Protein AF-A0A317D7R2-F1 (afdb_monomer_lite)

Structure (mmCIF, N/CA/C/O backbone):
data_AF-A0A317D7R2-F1
#
_entry.id   AF-A0A317D7R2-F1
#
loop_
_atom_site.group_PDB
_atom_site.id
_atom_site.type_symbol
_atom_site.label_atom_id
_atom_site.label_alt_id
_atom_site.label_comp_id
_atom_site.label_asym_id
_atom_site.label_entity_id
_atom_site.label_seq_id
_atom_site.pdbx_PDB_ins_code
_atom_site.Cartn_x
_atom_site.Cartn_y
_atom_site.Cartn_z
_atom_site.occupancy
_atom_site.B_iso_or_equiv
_atom_site.auth_seq_id
_atom_site.auth_comp_id
_atom_site.auth_asym_id
_atom_site.auth_atom_id
_atom_site.pdbx_PDB_model_num
ATOM 1 N N . MET A 1 1 ? -16.127 14.129 26.445 1.00 57.03 1 MET A N 1
ATOM 2 C CA . MET A 1 1 ? -15.535 13.768 25.136 1.00 57.03 1 MET A CA 1
ATOM 3 C C . MET A 1 1 ? -16.613 13.182 24.220 1.00 57.03 1 MET A C 1
ATOM 5 O O . MET A 1 1 ? -16.428 12.117 23.657 1.00 57.03 1 MET A O 1
ATOM 9 N N . GLU A 1 2 ? -17.755 13.859 24.075 1.00 57.62 2 GLU A N 1
ATOM 10 C CA . GLU A 1 2 ? -18.954 13.260 23.448 1.00 57.62 2 GLU A CA 1
ATOM 11 C C . GLU A 1 2 ? -19.399 14.009 22.177 1.00 57.62 2 GLU A C 1
ATOM 13 O O . GLU A 1 2 ? -20.235 13.524 21.426 1.00 57.62 2 GLU A O 1
ATOM 18 N N . VAL A 1 3 ? -18.780 15.160 21.880 1.00 61.59 3 VAL A N 1
ATOM 19 C CA . VAL A 1 3 ? -19.129 16.029 20.734 1.00 61.59 3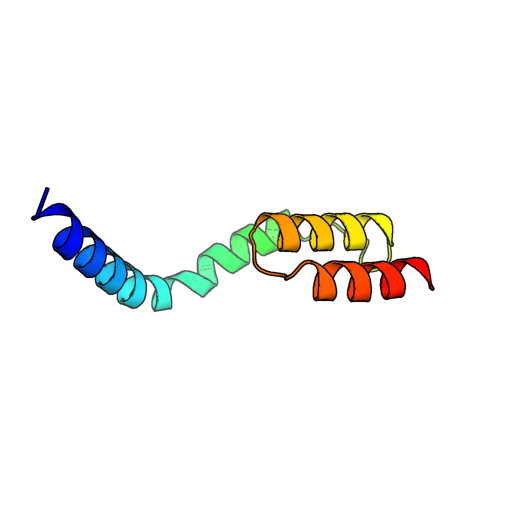 VAL A CA 1
ATOM 20 C C . VAL A 1 3 ? -18.148 15.883 19.559 1.00 61.59 3 VAL A C 1
ATOM 22 O O . VAL A 1 3 ? -18.446 16.292 18.444 1.00 61.59 3 VAL A O 1
ATOM 25 N N . ILE A 1 4 ? -16.987 15.251 19.766 1.00 63.62 4 ILE A N 1
ATOM 26 C CA . ILE A 1 4 ? -15.965 15.085 18.713 1.00 63.62 4 ILE A CA 1
ATOM 27 C C . ILE A 1 4 ? -16.448 14.093 17.642 1.00 63.62 4 ILE A C 1
ATOM 29 O O . ILE A 1 4 ? -16.273 14.328 16.450 1.00 63.62 4 ILE A O 1
ATOM 33 N N . ILE A 1 5 ? -17.118 13.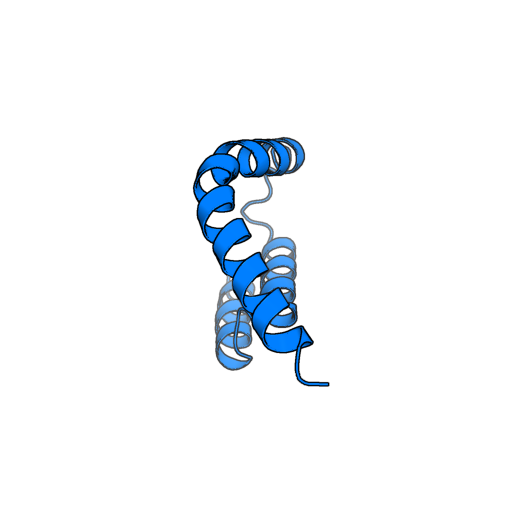018 18.061 1.00 69.56 5 ILE A N 1
ATOM 34 C CA . ILE A 1 5 ? -17.583 11.937 17.183 1.00 69.56 5 ILE A CA 1
ATOM 35 C C . ILE A 1 5 ? -18.555 12.436 16.090 1.00 69.56 5 ILE A C 1
ATOM 37 O O . ILE A 1 5 ? -18.296 12.154 14.919 1.00 69.56 5 ILE A O 1
ATOM 41 N N . PRO A 1 6 ? -19.619 13.216 16.386 1.00 76.19 6 PRO A N 1
ATOM 42 C CA . PRO A 1 6 ? -20.527 13.693 15.339 1.00 76.19 6 PRO A CA 1
ATOM 43 C C . PRO A 1 6 ? -19.869 14.685 14.370 1.00 76.19 6 PRO A C 1
ATOM 45 O O . PRO A 1 6 ? -20.189 14.676 13.184 1.00 76.19 6 PRO A O 1
ATOM 48 N N . VAL A 1 7 ? -18.917 15.503 14.833 1.00 81.12 7 VAL A N 1
ATOM 49 C CA . VAL A 1 7 ? -18.220 16.478 13.977 1.00 81.12 7 VAL A CA 1
ATOM 50 C C . VAL A 1 7 ? -17.361 15.774 12.925 1.00 81.12 7 VAL A C 1
ATOM 52 O O . VAL A 1 7 ? -17.397 16.150 11.756 1.00 81.12 7 VAL A O 1
ATOM 55 N N . ILE A 1 8 ? -16.645 14.712 13.307 1.00 80.50 8 ILE A N 1
ATOM 56 C CA . ILE A 1 8 ? -15.823 13.925 12.374 1.00 80.50 8 ILE A CA 1
ATOM 57 C C . ILE A 1 8 ? -16.692 13.239 11.310 1.00 80.50 8 ILE A C 1
ATOM 59 O O . ILE A 1 8 ? -16.332 13.240 10.135 1.00 80.50 8 ILE A O 1
ATOM 63 N N . ILE A 1 9 ? -17.861 12.712 11.693 1.00 83.88 9 ILE A N 1
ATOM 64 C CA . ILE A 1 9 ? -18.798 12.067 10.758 1.00 83.88 9 ILE A CA 1
ATOM 65 C C . ILE A 1 9 ? -19.337 13.078 9.737 1.00 83.88 9 ILE A C 1
ATOM 67 O O . ILE A 1 9 ? -19.360 12.795 8.540 1.00 83.88 9 ILE A O 1
ATOM 71 N N . VAL A 1 10 ? -19.728 14.275 10.186 1.00 85.12 10 VAL A N 1
ATOM 72 C CA . VAL A 1 10 ? -20.222 15.337 9.295 1.00 85.12 10 VAL A CA 1
ATOM 73 C C . VAL A 1 10 ? -19.128 15.790 8.326 1.00 85.12 10 VAL A C 1
ATOM 75 O O . VAL A 1 10 ? -19.389 15.914 7.130 1.00 85.12 10 VAL A O 1
ATOM 78 N N . LEU A 1 11 ? -17.896 15.970 8.810 1.00 80.12 11 LEU A N 1
ATOM 79 C CA . LEU A 1 11 ? -16.759 16.321 7.958 1.00 80.12 11 LEU A CA 1
ATOM 80 C C . LEU A 1 11 ? -16.468 15.234 6.916 1.00 80.12 11 LEU A C 1
ATOM 82 O O . LEU A 1 11 ? -16.269 15.562 5.751 1.00 80.12 11 LEU A O 1
ATOM 86 N N . ALA A 1 12 ? -16.533 13.953 7.290 1.00 79.38 12 ALA A N 1
ATOM 87 C CA . ALA A 1 12 ? -16.335 12.844 6.358 1.00 79.38 12 ALA A CA 1
ATOM 88 C C . ALA A 1 12 ? -17.393 12.817 5.239 1.00 79.38 12 ALA A C 1
ATOM 90 O O . ALA A 1 12 ? -17.050 12.602 4.079 1.00 79.38 12 ALA A O 1
ATOM 91 N N . ILE A 1 13 ? -18.664 13.087 5.557 1.00 83.25 13 ILE A N 1
ATOM 92 C CA . ILE A 1 13 ? -19.753 13.126 4.565 1.00 83.25 13 ILE A CA 1
ATOM 93 C C . ILE A 1 13 ? -19.574 14.306 3.604 1.00 83.25 13 ILE A C 1
ATOM 95 O O . ILE A 1 13 ? -19.707 14.140 2.391 1.00 83.25 13 ILE A O 1
ATOM 99 N N . VAL A 1 14 ? -19.228 15.487 4.125 1.00 79.88 14 VAL A N 1
ATOM 100 C CA . VAL A 1 14 ? -18.953 16.672 3.299 1.00 79.88 14 VAL A CA 1
ATOM 101 C C . VAL A 1 14 ? -17.756 16.416 2.383 1.00 79.88 14 VAL A C 1
ATOM 103 O O . VAL A 1 14 ? -17.850 16.661 1.182 1.00 79.88 14 VAL A O 1
ATOM 106 N N . SER A 1 15 ? -16.668 15.845 2.907 1.00 71.94 15 SER A N 1
ATOM 107 C CA . SER A 1 15 ? -15.501 15.450 2.113 1.00 71.94 15 SER A CA 1
ATOM 108 C C . SER A 1 15 ? -15.821 14.372 1.078 1.00 71.94 15 SER A C 1
ATOM 110 O O . SER A 1 15 ? -15.261 14.408 -0.010 1.00 71.94 15 SER A O 1
ATOM 112 N N . PHE A 1 16 ? -16.736 13.444 1.360 1.00 74.75 16 PHE A N 1
ATOM 113 C CA . PHE A 1 16 ? -17.136 12.399 0.415 1.00 74.75 16 PHE A CA 1
ATOM 114 C C . PHE A 1 16 ? -17.974 12.948 -0.749 1.00 74.75 16 PHE A C 1
ATOM 116 O O . PHE A 1 16 ? -17.787 12.553 -1.901 1.00 74.75 16 PHE A O 1
ATOM 123 N N . ILE A 1 17 ? -18.878 13.891 -0.465 1.00 69.94 17 ILE A N 1
ATOM 124 C CA . ILE A 1 17 ? -19.709 14.544 -1.486 1.00 69.94 17 ILE A CA 1
ATOM 125 C C . ILE A 1 17 ? -18.866 15.514 -2.326 1.00 69.94 17 ILE A C 1
ATOM 127 O O . ILE A 1 17 ? -19.003 15.545 -3.547 1.00 69.94 17 ILE A O 1
ATOM 131 N N . TRP A 1 18 ? -17.963 16.269 -1.693 1.00 56.81 18 TRP A N 1
ATOM 132 C CA . TRP A 1 18 ? -17.092 17.229 -2.379 1.00 56.81 18 TRP A CA 1
ATOM 133 C C . TRP A 1 18 ? -15.920 16.555 -3.112 1.00 56.81 18 TRP A C 1
ATOM 135 O O . TRP A 1 18 ? -15.517 16.998 -4.187 1.00 56.81 18 TRP A O 1
ATOM 145 N N . GLY A 1 19 ? -15.398 15.453 -2.564 1.00 54.94 19 GLY A N 1
ATOM 146 C CA . GLY A 1 19 ? -14.276 14.693 -3.120 1.00 54.94 19 GLY A CA 1
ATOM 147 C C . GLY A 1 19 ? -14.579 14.112 -4.498 1.00 54.94 19 GLY A C 1
ATOM 148 O O . GLY A 1 19 ? -13.739 14.190 -5.391 1.00 54.94 19 GLY A O 1
ATOM 149 N N . ARG A 1 20 ? -15.827 13.681 -4.731 1.00 55.00 20 ARG A N 1
ATOM 150 C CA . ARG A 1 20 ? -16.243 13.063 -5.999 1.00 55.00 20 ARG A CA 1
ATOM 151 C C . ARG A 1 20 ? -16.091 13.955 -7.239 1.00 55.00 20 ARG A C 1
ATOM 153 O O . ARG A 1 20 ? -16.074 13.430 -8.348 1.00 55.00 20 ARG A O 1
ATOM 160 N N . ALA A 1 21 ? -16.003 15.278 -7.080 1.00 52.34 21 ALA A N 1
ATOM 161 C CA . ALA A 1 21 ? -15.820 16.219 -8.190 1.00 52.34 21 ALA A CA 1
ATOM 162 C C . ALA A 1 21 ? -14.355 16.650 -8.405 1.00 52.34 21 ALA A C 1
ATOM 164 O O . ALA A 1 21 ? -14.046 17.255 -9.430 1.00 52.34 21 ALA A O 1
ATOM 165 N N . HIS A 1 22 ? -13.448 16.357 -7.467 1.00 51.56 22 HIS A N 1
ATOM 166 C CA . HIS A 1 22 ? -12.071 16.868 -7.478 1.00 51.56 22 HIS A CA 1
ATOM 167 C C . HIS A 1 22 ? -11.006 15.793 -7.765 1.00 51.56 22 HIS A C 1
ATOM 169 O O . HIS A 1 22 ? -9.833 16.120 -7.964 1.00 51.56 22 HIS A O 1
ATOM 175 N N . ASP A 1 23 ? -11.405 14.520 -7.849 1.00 51.44 23 ASP A N 1
ATOM 176 C CA . ASP A 1 23 ? -10.492 13.393 -8.083 1.00 51.44 23 ASP A CA 1
ATOM 177 C C . ASP A 1 23 ? -9.776 13.460 -9.445 1.00 51.44 23 ASP A C 1
ATOM 179 O O . ASP A 1 23 ? -8.628 13.035 -9.568 1.00 51.44 23 ASP A O 1
ATOM 183 N N . SER A 1 24 ? -10.378 14.065 -10.477 1.00 50.69 24 SER A N 1
ATOM 184 C CA . SER A 1 24 ? -9.748 14.133 -11.805 1.00 50.69 24 SER A 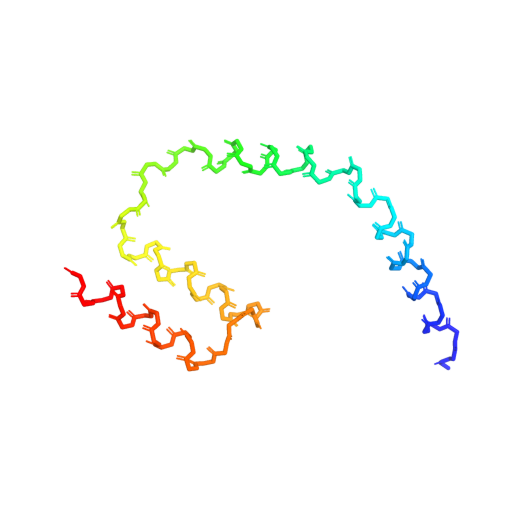CA 1
ATOM 185 C C . SER A 1 24 ? -8.652 15.199 -11.935 1.00 50.69 24 SER A C 1
ATOM 187 O O . SER A 1 24 ? -7.825 15.111 -12.844 1.00 50.69 24 SER A O 1
ATOM 189 N N . TRP A 1 25 ? -8.631 16.217 -11.066 1.00 54.06 25 TRP A N 1
ATOM 190 C CA . TRP A 1 25 ? -7.655 17.311 -11.162 1.00 54.06 25 TRP A CA 1
ATOM 191 C C . TRP A 1 25 ? -6.399 17.048 -10.325 1.00 54.06 25 TRP A C 1
ATOM 193 O O . TRP A 1 25 ? -5.289 17.286 -10.802 1.00 54.06 25 TRP A O 1
ATOM 203 N N . PHE A 1 26 ? -6.546 16.458 -9.133 1.00 55.25 26 PHE A N 1
ATOM 204 C CA . PHE A 1 26 ? -5.394 16.066 -8.312 1.00 55.25 26 PHE A CA 1
ATOM 205 C C . PHE A 1 26 ? -4.668 14.832 -8.863 1.00 55.25 26 PHE A C 1
ATOM 207 O O . PHE A 1 26 ? -3.438 14.815 -8.891 1.00 55.25 26 PHE A O 1
ATOM 214 N N . ALA A 1 27 ? -5.400 13.846 -9.398 1.00 56.28 27 ALA A N 1
ATOM 215 C CA . ALA A 1 27 ? -4.787 12.670 -10.020 1.00 56.28 27 ALA A CA 1
ATOM 216 C C . ALA A 1 27 ? -3.933 13.030 -11.249 1.00 56.28 27 ALA A C 1
ATOM 218 O O . ALA A 1 27 ? -2.873 12.440 -11.452 1.00 56.28 27 ALA A O 1
ATOM 219 N N . ARG A 1 28 ? -4.332 14.041 -12.039 1.00 54.00 28 ARG A N 1
ATOM 220 C CA . ARG A 1 28 ? -3.516 14.531 -13.167 1.00 54.00 28 ARG A CA 1
ATOM 221 C C . ARG A 1 28 ? -2.230 15.210 -12.711 1.00 54.00 28 ARG A C 1
ATOM 223 O O . ARG A 1 28 ? -1.208 15.022 -13.356 1.00 54.00 28 ARG A O 1
ATOM 230 N N . LYS A 1 29 ? -2.258 15.961 -11.606 1.00 54.25 29 LYS A N 1
ATOM 231 C CA . LYS A 1 29 ? -1.069 16.676 -11.123 1.00 54.25 29 LYS A CA 1
ATOM 232 C C . LYS A 1 29 ? -0.048 15.740 -10.468 1.00 54.25 29 LYS A C 1
ATOM 234 O O . LYS A 1 29 ? 1.144 15.917 -10.674 1.00 54.25 29 LYS A O 1
ATOM 239 N N . ILE A 1 30 ? -0.508 14.699 -9.768 1.00 56.94 30 ILE A N 1
ATOM 240 C CA . ILE A 1 30 ? 0.383 13.645 -9.250 1.00 56.94 30 ILE A CA 1
ATOM 241 C C . ILE A 1 30 ? 0.888 12.741 -10.388 1.00 56.94 30 ILE A C 1
ATOM 243 O O . ILE A 1 30 ? 2.050 12.344 -10.391 1.00 56.94 30 ILE A O 1
ATOM 247 N N . GLY A 1 31 ? 0.055 12.458 -11.395 1.00 51.19 31 GLY A N 1
ATOM 248 C CA . GLY A 1 31 ? 0.450 11.659 -12.558 1.00 51.19 31 GLY A CA 1
ATOM 249 C C . GLY A 1 31 ? 1.488 12.326 -13.470 1.00 51.19 31 GLY A C 1
ATOM 250 O O . GLY A 1 31 ? 2.261 11.620 -14.109 1.00 51.19 31 GLY A O 1
ATOM 251 N N . GLU A 1 32 ? 1.535 13.660 -13.525 1.00 51.00 32 GLU A N 1
ATOM 252 C CA . GLU A 1 32 ? 2.479 14.401 -14.375 1.00 51.00 32 GLU A CA 1
ATOM 253 C C . GLU A 1 32 ? 3.878 14.509 -13.743 1.00 51.00 32 GLU A C 1
ATOM 255 O O . GLU A 1 32 ? 4.873 14.327 -14.441 1.00 51.00 32 GLU A O 1
ATOM 260 N N . GLU A 1 33 ? 3.981 14.668 -12.417 1.00 52.25 33 GLU A N 1
ATOM 261 C CA . GLU A 1 33 ? 5.281 14.641 -11.720 1.00 52.25 33 GLU A CA 1
ATOM 262 C C . GLU A 1 33 ? 5.856 13.216 -11.586 1.00 52.25 33 GLU A C 1
ATOM 264 O O . GLU A 1 33 ? 7.070 13.033 -11.535 1.00 52.25 33 GLU A O 1
ATOM 269 N N . VAL A 1 34 ? 4.999 12.188 -11.642 1.00 54.00 34 VAL A N 1
ATOM 270 C CA . VAL A 1 34 ? 5.385 10.762 -11.724 1.00 54.00 34 VAL A CA 1
ATOM 271 C C . VAL A 1 34 ? 5.443 10.271 -13.190 1.00 54.00 34 VAL A C 1
ATOM 273 O O . VAL A 1 34 ? 5.648 9.093 -13.470 1.00 54.00 34 VAL A O 1
ATOM 276 N N . GLY A 1 35 ? 5.308 11.167 -14.174 1.00 43.06 35 GLY A N 1
ATOM 277 C CA . GLY A 1 35 ? 5.302 10.844 -15.608 1.00 43.06 35 GLY A CA 1
ATOM 278 C C . GLY A 1 35 ? 6.686 10.641 -16.243 1.00 43.06 35 GLY A C 1
ATOM 279 O O . GLY A 1 35 ? 6.780 10.440 -17.453 1.00 43.06 35 GLY A O 1
ATOM 280 N N . GLY A 1 36 ? 7.768 10.707 -15.461 1.00 42.66 36 GLY A N 1
ATOM 281 C CA . GLY A 1 36 ? 9.145 10.625 -15.964 1.00 42.66 36 GLY A CA 1
ATOM 282 C C . GLY A 1 36 ? 9.778 9.230 -15.976 1.00 42.66 36 GLY A C 1
ATOM 283 O O . GLY A 1 36 ? 10.829 9.049 -16.590 1.00 42.66 36 GLY A O 1
ATOM 284 N N . GLN A 1 37 ? 9.188 8.229 -15.320 1.00 47.84 37 GLN A N 1
ATOM 285 C CA . GLN A 1 37 ? 9.932 7.010 -14.994 1.00 47.84 37 GLN A CA 1
ATOM 286 C C . GLN A 1 37 ? 9.486 5.810 -15.831 1.00 47.84 37 GLN A C 1
ATOM 288 O O . GLN A 1 37 ? 8.626 5.016 -15.454 1.00 47.84 37 GLN A O 1
ATOM 293 N N . ARG A 1 38 ? 10.151 5.660 -16.979 1.00 50.47 38 ARG A N 1
ATOM 294 C CA . ARG A 1 38 ? 10.221 4.435 -17.795 1.00 50.47 38 ARG A CA 1
ATOM 295 C C . ARG A 1 38 ? 10.924 3.267 -17.056 1.00 50.47 38 ARG A C 1
ATOM 297 O O . ARG A 1 38 ? 11.798 2.637 -17.631 1.00 50.47 38 ARG A O 1
ATOM 304 N N . SER A 1 39 ? 10.557 2.966 -15.808 1.00 51.72 39 SER A N 1
ATOM 305 C CA . SER A 1 39 ? 11.034 1.787 -15.050 1.00 51.72 39 SER A CA 1
ATOM 306 C C . SER A 1 39 ? 9.837 0.977 -14.561 1.00 51.72 39 SER A C 1
ATOM 308 O O . SER A 1 39 ? 9.624 0.791 -13.366 1.00 51.72 39 SER A O 1
ATOM 310 N N . HIS A 1 40 ? 9.006 0.523 -15.499 1.00 54.75 40 HIS A N 1
ATOM 311 C CA . HIS A 1 40 ? 7.903 -0.395 -15.200 1.00 54.75 40 HIS A CA 1
ATOM 312 C C . HIS A 1 40 ? 8.390 -1.842 -14.945 1.00 54.75 40 HIS A C 1
ATOM 314 O O . HIS A 1 40 ? 7.582 -2.693 -14.596 1.00 54.75 40 HIS A O 1
ATOM 320 N N . ASP A 1 41 ? 9.696 -2.119 -15.066 1.00 58.88 41 ASP A N 1
ATOM 321 C CA . ASP A 1 41 ? 10.258 -3.477 -14.994 1.00 58.88 41 ASP A CA 1
ATOM 322 C C . ASP A 1 41 ? 11.396 -3.662 -13.976 1.00 58.88 41 ASP A C 1
ATOM 324 O O . ASP A 1 41 ? 11.931 -4.764 -13.883 1.00 58.88 41 ASP A O 1
ATOM 328 N N . ASP A 1 42 ? 11.767 -2.644 -13.189 1.00 72.50 42 ASP A N 1
ATOM 329 C CA . ASP A 1 42 ? 12.795 -2.832 -12.157 1.00 72.50 42 ASP A CA 1
ATOM 330 C C . ASP A 1 42 ? 12.194 -3.544 -10.932 1.00 72.50 42 ASP A C 1
ATOM 332 O O . ASP A 1 42 ? 11.348 -2.958 -10.240 1.00 72.50 42 ASP A O 1
ATOM 336 N N . PRO A 1 43 ? 12.628 -4.777 -10.604 1.00 73.44 43 PRO A N 1
ATOM 337 C CA . PRO A 1 43 ? 12.075 -5.544 -9.485 1.00 73.44 43 PRO A CA 1
ATOM 338 C C . PRO A 1 43 ? 12.242 -4.810 -8.148 1.00 73.44 43 PRO A C 1
ATOM 340 O O . PRO A 1 43 ? 11.399 -4.931 -7.263 1.00 73.44 43 PRO A O 1
ATOM 343 N N . VAL A 1 44 ? 13.275 -3.971 -8.024 1.00 80.56 44 VAL A N 1
ATOM 344 C CA . VAL A 1 44 ? 13.531 -3.134 -6.843 1.00 80.56 44 VAL A CA 1
ATOM 345 C C . VAL A 1 44 ? 12.436 -2.079 -6.642 1.00 80.56 44 VAL A C 1
ATOM 347 O O . VAL A 1 44 ? 11.944 -1.910 -5.530 1.00 80.56 44 VAL A O 1
ATOM 350 N N . VAL A 1 45 ? 11.991 -1.417 -7.715 1.00 80.00 45 VAL A N 1
ATOM 351 C CA . VAL A 1 45 ? 10.932 -0.390 -7.652 1.00 80.00 45 VAL A CA 1
ATOM 352 C C . VAL A 1 45 ? 9.573 -1.027 -7.350 1.00 80.00 45 VAL A C 1
ATOM 354 O O . VAL A 1 45 ? 8.748 -0.452 -6.639 1.00 80.00 45 VAL A O 1
ATOM 357 N N . LEU A 1 46 ? 9.333 -2.237 -7.863 1.00 81.81 46 LEU A N 1
ATOM 358 C CA . LEU A 1 46 ? 8.125 -3.006 -7.555 1.00 81.81 46 LEU A CA 1
ATOM 359 C C . LEU A 1 46 ? 8.090 -3.439 -6.083 1.00 81.81 46 LEU A C 1
ATOM 361 O O . LEU A 1 46 ? 7.042 -3.341 -5.445 1.00 81.81 46 LEU A O 1
ATOM 365 N N . LEU A 1 47 ? 9.232 -3.853 -5.529 1.00 83.75 47 LEU A N 1
ATOM 366 C CA . LEU A 1 47 ? 9.364 -4.199 -4.112 1.00 83.75 47 LEU A CA 1
ATOM 367 C C . LEU A 1 47 ? 9.151 -2.993 -3.195 1.00 83.75 47 LEU A C 1
ATOM 369 O O . LEU A 1 47 ? 8.478 -3.125 -2.175 1.00 83.75 47 LEU A O 1
ATOM 373 N N . GLU A 1 48 ? 9.665 -1.820 -3.565 1.00 84.19 48 GLU A N 1
ATOM 374 C CA . GLU A 1 48 ? 9.475 -0.585 -2.797 1.00 84.19 48 GLU A CA 1
ATOM 375 C C . GLU A 1 48 ? 7.991 -0.202 -2.702 1.0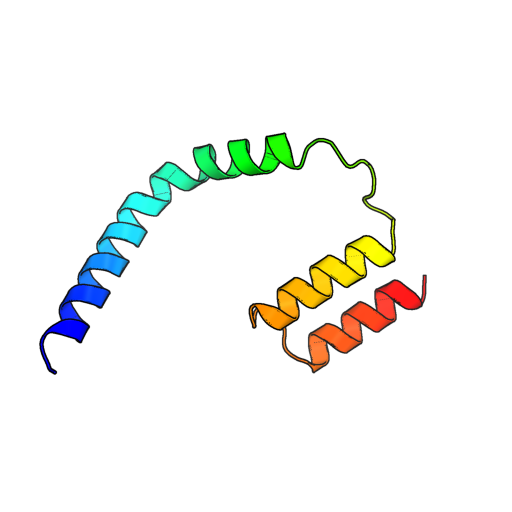0 84.19 48 GLU A C 1
ATOM 377 O O . GLU A 1 48 ? 7.468 0.024 -1.610 1.00 84.19 48 GLU A O 1
ATOM 382 N N . LYS A 1 49 ? 7.269 -0.239 -3.830 1.00 83.69 49 LYS A N 1
ATOM 383 C CA . LYS A 1 49 ? 5.819 0.014 -3.860 1.00 83.69 49 LYS A CA 1
ATOM 384 C C . LYS A 1 49 ? 5.037 -1.020 -3.057 1.00 83.69 49 LYS A C 1
ATOM 386 O O . LYS A 1 49 ? 4.103 -0.668 -2.341 1.00 83.69 49 LYS A O 1
ATOM 391 N N . LEU A 1 50 ? 5.417 -2.293 -3.157 1.00 86.00 50 LEU A N 1
ATOM 392 C CA . LEU A 1 50 ? 4.782 -3.370 -2.405 1.00 86.00 50 LEU A CA 1
ATOM 393 C C . LEU A 1 50 ? 4.973 -3.187 -0.890 1.00 86.00 50 LEU A C 1
ATOM 395 O O . LEU A 1 50 ? 4.039 -3.398 -0.116 1.00 86.00 50 LEU A O 1
ATOM 399 N N . HIS A 1 51 ? 6.158 -2.744 -0.468 1.00 84.19 51 HIS A N 1
ATOM 400 C CA . HIS A 1 51 ? 6.441 -2.428 0.928 1.00 84.19 51 HIS A CA 1
ATOM 401 C C . HIS A 1 51 ? 5.612 -1.231 1.407 1.00 84.19 51 HIS A C 1
ATOM 403 O O . HIS A 1 51 ? 4.974 -1.310 2.453 1.00 84.19 51 HIS A O 1
ATOM 409 N N . GLN A 1 52 ? 5.507 -0.175 0.602 1.00 83.94 52 GLN A N 1
ATOM 410 C CA . GLN A 1 52 ? 4.683 0.990 0.927 1.00 83.94 52 GLN A CA 1
ATOM 411 C C . GLN A 1 52 ? 3.188 0.633 1.080 1.00 83.94 52 GLN A C 1
ATOM 413 O O . GLN A 1 52 ? 2.488 1.160 1.948 1.00 83.94 52 GLN A O 1
ATOM 418 N N . LEU A 1 53 ? 2.687 -0.314 0.282 1.00 82.06 53 LEU A N 1
ATOM 419 C CA . LEU A 1 53 ? 1.320 -0.836 0.404 1.00 82.06 53 LEU A CA 1
ATOM 420 C C . LEU A 1 53 ? 1.110 -1.661 1.685 1.00 82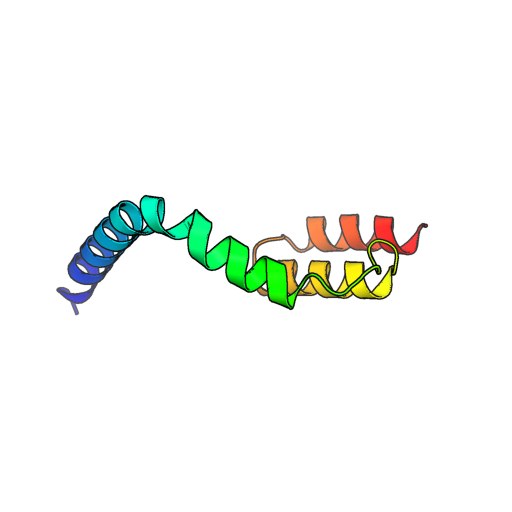.06 53 LEU A C 1
ATOM 422 O O . LEU A 1 53 ? 0.040 -1.601 2.290 1.00 82.06 53 LEU A O 1
ATOM 426 N N . LYS A 1 54 ? 2.131 -2.393 2.137 1.00 80.19 54 LYS A N 1
ATOM 427 C CA . LYS A 1 54 ? 2.112 -3.063 3.444 1.00 80.19 54 LYS A CA 1
ATOM 428 C C . LYS A 1 54 ? 2.101 -2.047 4.591 1.00 80.19 54 LYS A C 1
ATOM 430 O O . LYS A 1 54 ? 1.296 -2.180 5.507 1.00 80.19 54 LYS A O 1
ATOM 435 N N . GLU A 1 55 ? 2.948 -1.020 4.539 1.00 81.62 55 GLU A N 1
ATOM 436 C CA . GLU A 1 55 ? 3.045 -0.008 5.606 1.00 81.62 55 GLU A CA 1
ATOM 437 C C . GLU A 1 55 ? 1.776 0.839 5.750 1.00 81.62 55 GLU A C 1
ATOM 439 O O . GLU A 1 55 ? 1.408 1.240 6.852 1.00 81.62 55 GLU A O 1
ATOM 444 N N . THR A 1 56 ? 1.060 1.064 4.649 1.00 85.25 56 THR A N 1
ATOM 445 C CA . THR A 1 56 ? -0.249 1.738 4.659 1.00 85.25 56 THR A CA 1
ATOM 446 C C . THR A 1 56 ? -1.393 0.833 5.127 1.00 85.25 56 THR A C 1
ATOM 448 O O . THR A 1 56 ? -2.527 1.294 5.243 1.00 85.25 56 THR A O 1
ATOM 451 N N . GLY A 1 57 ? -1.115 -0.446 5.406 1.00 82.81 57 GLY A N 1
ATOM 452 C CA . GLY A 1 57 ? -2.113 -1.441 5.796 1.00 82.81 57 GLY A CA 1
ATOM 453 C C . GLY A 1 57 ? -3.041 -1.864 4.655 1.00 82.81 57 GLY A C 1
ATOM 454 O O . GLY A 1 57 ? -4.051 -2.517 4.907 1.00 82.81 57 GLY A O 1
ATOM 455 N N . ALA A 1 58 ? -2.720 -1.497 3.410 1.00 84.81 58 ALA A N 1
ATOM 456 C CA . ALA A 1 58 ? -3.488 -1.876 2.227 1.00 84.81 58 ALA A CA 1
ATOM 457 C C . ALA A 1 58 ? -3.290 -3.354 1.845 1.00 84.81 58 ALA A C 1
ATOM 459 O O . ALA A 1 58 ? -4.108 -3.907 1.113 1.00 84.81 58 ALA A O 1
ATOM 460 N N . LEU A 1 59 ? -2.221 -3.987 2.340 1.00 81.50 59 LEU A N 1
ATOM 461 C CA . LEU A 1 59 ? -1.931 -5.408 2.164 1.00 81.50 59 LEU A CA 1
ATOM 462 C C . 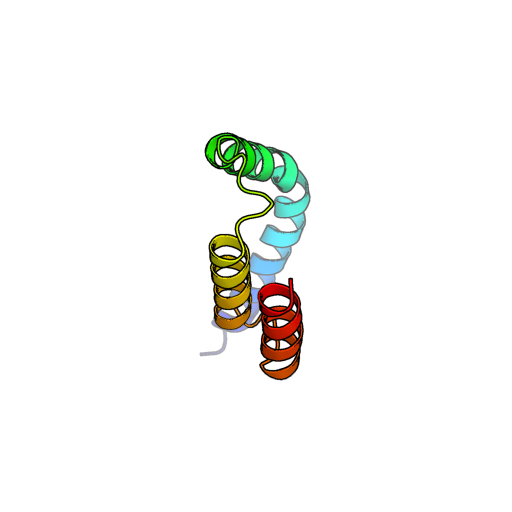LEU A 1 59 ? -1.725 -6.095 3.508 1.00 81.50 59 LEU A C 1
ATOM 464 O O . LEU A 1 59 ? -1.085 -5.556 4.413 1.00 81.50 59 LEU A O 1
ATOM 468 N N . THR A 1 60 ? -2.211 -7.329 3.603 1.00 84.50 60 THR A N 1
ATOM 469 C CA . THR A 1 60 ? -1.866 -8.217 4.713 1.00 84.50 60 THR A CA 1
ATOM 470 C C . THR A 1 60 ? -0.468 -8.814 4.525 1.00 84.50 60 THR A C 1
ATOM 472 O O . THR A 1 60 ? 0.050 -8.898 3.410 1.00 84.50 60 THR A O 1
ATOM 475 N N . GLU A 1 61 ? 0.150 -9.281 5.614 1.00 82.50 61 GLU A N 1
ATOM 476 C CA . GLU A 1 61 ? 1.483 -9.908 5.581 1.00 82.50 61 GLU A CA 1
ATOM 477 C C . GLU A 1 61 ? 1.558 -11.075 4.579 1.00 82.50 61 GLU A C 1
ATOM 479 O O . GLU A 1 61 ? 2.540 -11.226 3.854 1.00 82.50 61 GLU A O 1
ATOM 484 N N . ALA A 1 62 ? 0.490 -11.874 4.492 1.00 84.81 62 ALA A N 1
ATOM 485 C CA . ALA A 1 62 ? 0.412 -13.016 3.585 1.00 84.81 62 ALA A CA 1
ATOM 486 C C . ALA A 1 62 ? 0.400 -12.591 2.106 1.00 84.81 62 ALA A C 1
ATOM 488 O O . ALA A 1 62 ? 1.046 -13.219 1.268 1.00 84.81 62 ALA A O 1
ATOM 489 N N . GLU A 1 63 ? -0.312 -11.512 1.781 1.00 81.44 63 GLU A N 1
ATOM 490 C CA . GLU A 1 63 ? -0.393 -10.978 0.418 1.00 81.44 63 GLU A CA 1
ATOM 491 C C . GLU A 1 63 ? 0.887 -10.251 0.005 1.00 81.44 63 GLU A C 1
ATOM 493 O O . GLU A 1 63 ? 1.271 -10.290 -1.167 1.00 81.44 63 GLU A O 1
ATOM 498 N N . TYR A 1 64 ? 1.563 -9.619 0.967 1.00 89.06 64 TYR A N 1
ATOM 499 C CA . TYR A 1 64 ? 2.882 -9.031 0.774 1.00 89.06 64 TYR A CA 1
ATOM 500 C C . TYR A 1 64 ? 3.912 -10.105 0.404 1.00 89.06 64 TYR A C 1
ATOM 502 O O . TYR A 1 64 ? 4.549 -10.011 -0.645 1.00 89.06 64 TYR A O 1
ATOM 510 N N . GLU A 1 65 ? 4.039 -11.168 1.201 1.00 87.38 65 GLU A N 1
ATOM 511 C CA . GLU A 1 65 ? 5.024 -12.223 0.930 1.00 87.38 65 GLU A CA 1
ATOM 512 C C . GLU A 1 65 ? 4.714 -12.990 -0.372 1.00 87.38 65 GLU A C 1
ATOM 514 O O . GLU A 1 65 ? 5.630 -13.305 -1.133 1.00 87.38 65 GLU A O 1
ATOM 519 N N . ALA A 1 66 ? 3.434 -13.204 -0.706 1.00 89.38 66 ALA A N 1
ATOM 520 C CA . ALA A 1 66 ? 3.039 -13.833 -1.969 1.00 89.38 66 ALA A CA 1
ATOM 521 C C . ALA A 1 66 ? 3.422 -12.998 -3.207 1.00 89.38 66 ALA A C 1
ATOM 523 O O . ALA A 1 66 ? 3.839 -13.551 -4.227 1.00 89.38 66 ALA A O 1
ATOM 524 N N . GLN A 1 67 ? 3.282 -11.671 -3.140 1.00 84.19 67 GLN A N 1
ATOM 525 C CA . GLN A 1 67 ? 3.658 -10.778 -4.241 1.00 84.19 67 GLN A CA 1
ATOM 526 C C . GLN A 1 67 ? 5.168 -10.562 -4.321 1.00 84.19 67 GLN A C 1
ATOM 528 O O . GLN A 1 67 ? 5.726 -10.555 -5.415 1.00 84.19 67 GLN A O 1
ATOM 533 N N . LYS A 1 68 ? 5.845 -10.470 -3.177 1.00 87.56 68 LYS A N 1
ATOM 534 C CA . LYS A 1 68 ? 7.304 -10.389 -3.091 1.00 87.56 68 LYS A CA 1
ATOM 535 C C . LYS A 1 68 ? 7.960 -11.604 -3.743 1.00 87.56 68 LYS A C 1
ATOM 537 O O . LYS A 1 68 ? 8.853 -11.431 -4.565 1.00 87.56 68 LYS A O 1
ATOM 542 N N . ALA A 1 69 ? 7.465 -12.811 -3.461 1.00 88.12 69 ALA A N 1
ATOM 543 C CA . ALA A 1 69 ? 7.951 -14.032 -4.101 1.00 88.12 69 ALA A CA 1
ATOM 544 C C . ALA A 1 69 ? 7.805 -13.985 -5.632 1.00 88.12 69 ALA A C 1
ATOM 546 O O . ALA A 1 69 ? 8.749 -14.301 -6.342 1.00 88.12 69 ALA A O 1
ATOM 547 N N . ARG A 1 70 ? 6.667 -13.506 -6.153 1.00 82.94 70 ARG A N 1
ATOM 548 C CA . ARG A 1 70 ? 6.437 -13.368 -7.606 1.00 82.94 70 ARG A CA 1
ATOM 549 C C . ARG A 1 70 ? 7.366 -12.362 -8.284 1.00 82.94 70 ARG A C 1
ATOM 551 O O . ARG A 1 70 ? 7.658 -12.521 -9.462 1.00 82.94 70 ARG A O 1
ATOM 558 N N . ILE A 1 71 ? 7.779 -11.315 -7.571 1.00 82.88 71 ILE A N 1
ATOM 559 C CA . ILE A 1 71 ? 8.692 -10.293 -8.101 1.00 82.88 71 ILE A CA 1
ATOM 560 C C . ILE A 1 71 ? 10.139 -10.807 -8.109 1.00 82.88 71 ILE A C 1
ATOM 562 O O . ILE A 1 71 ? 10.877 -10.486 -9.034 1.00 82.88 71 ILE A O 1
ATOM 566 N N . LEU A 1 72 ? 10.538 -11.599 -7.106 1.00 81.06 72 LEU A N 1
ATOM 567 C CA . LEU A 1 72 ? 11.886 -12.177 -7.014 1.00 81.06 72 LEU A CA 1
ATOM 568 C C . LEU A 1 72 ? 12.094 -13.436 -7.877 1.00 81.06 72 LEU A C 1
ATOM 570 O O . LEU A 1 72 ? 13.239 -13.778 -8.143 1.00 81.06 72 LEU A O 1
ATOM 574 N N . ASP A 1 73 ? 11.026 -14.131 -8.276 1.00 77.62 73 ASP A N 1
ATOM 575 C CA . ASP A 1 73 ? 11.081 -15.360 -9.093 1.00 77.62 73 ASP A CA 1
ATOM 576 C C . ASP A 1 73 ? 11.218 -15.092 -10.612 1.00 77.62 73 ASP A C 1
ATOM 578 O O . ASP A 1 73 ? 11.325 -16.029 -11.399 1.00 77.62 73 ASP A O 1
ATOM 582 N N . LYS A 1 74 ? 11.202 -13.818 -11.032 1.00 57.38 74 LYS A N 1
ATOM 583 C CA . LYS A 1 74 ? 11.364 -13.377 -12.431 1.00 57.38 74 LYS A CA 1
ATOM 584 C C . LYS A 1 74 ? 12.840 -13.262 -12.814 1.00 57.38 74 LYS A C 1
ATOM 586 O O . LYS A 1 74 ? 13.163 -13.643 -13.962 1.00 57.38 74 LYS A O 1
#

Organism: NCBI:txid2202420

Sequence (74 aa):
MEVIIPVIIVLAIVSFIWGRAHDSWFARKIGEEVGGQRSHDDPVVLLEKLHQLKETGALTEAEYEAQKARILDK

Foldseek 3Di:
DPPVVVVVVVVVVVCVVVVVVCVVPVVVVVCVVVVPDPPPQDLVVVLVVLVVCVVVVVDDPVRSVVVNCVSVVD

pLDDT: mean 70.68, std 14.35, range [42.66, 89.38]

Secondary structure (DSSP, 8-state):
--SHHHHHHHHHHHHHHHHTTTHHHHHHHHHHHTTT---SS-HHHHHHHHHHHHHTTSS-HHHHHHHHHHHHT-

InterPro domains:
  IPR018649 SHOCT domain [PF09851] (47-72)

Radius of gyration: 18.33 Å; chains: 1; bounding box: 34×33×43 Å